Protein AF-A0AAN8E538-F1 (afdb_monomer)

Radius of gyration: 28.07 Å; Cα contacts (8 Å, |Δi|>4): 106; chains: 1; bounding box: 72×33×62 Å

Solvent-accessible surface area (backbone atoms only — not comparable to full-atom values): 6887 Å² total; per-residue (Å²): 135,87,81,75,90,78,76,68,77,80,71,52,73,66,58,48,53,54,52,52,52,51,55,54,48,55,64,70,64,48,90,74,90,58,81,78,79,77,79,79,78,78,78,83,74,55,87,41,86,41,60,78,51,98,48,80,76,82,45,64,44,60,13,49,67,39,42,77,72,68,43,75,81,48,65,19,30,29,25,27,68,51,78,71,46,33,26,33,78,49,99,92,45,52,44,48,57,56,57,47,66,78,43,74,85,62,94,126

Foldseek 3Di:
DDDDPPPDPPDDPVRVVVVVVVVVVVVVVPDCPDDDDPDDDDPDADFDKDFPDPDFPPDWDAAPVCVVVVNRPHIGRIDTPNVRGGHDDDPVDGRSVVVCVVVVDDDD

Structure (mmCIF, N/CA/C/O backbone):
data_AF-A0AAN8E538-F1
#
_entry.id   AF-A0AAN8E538-F1
#
loop_
_atom_site.group_PDB
_atom_site.id
_atom_site.type_symbol
_atom_site.label_atom_id
_atom_site.label_alt_id
_atom_site.label_comp_id
_atom_site.label_asym_id
_atom_site.label_entity_id
_atom_site.label_seq_id
_atom_site.pdbx_PDB_ins_code
_atom_site.Cartn_x
_atom_site.Cartn_y
_atom_site.Cartn_z
_atom_site.occupancy
_atom_site.B_iso_or_equiv
_atom_site.auth_seq_id
_atom_site.auth_comp_id
_atom_site.auth_asym_id
_atom_site.auth_atom_id
_atom_site.pdbx_PDB_model_num
ATOM 1 N N . MET A 1 1 ? 58.652 -16.401 -42.388 1.00 43.44 1 MET A N 1
ATOM 2 C CA . MET A 1 1 ? 57.469 -15.926 -41.639 1.00 43.44 1 MET A CA 1
ATOM 3 C C . MET A 1 1 ? 56.459 -15.423 -42.657 1.00 43.44 1 MET A C 1
ATOM 5 O O . MET A 1 1 ? 56.829 -14.581 -43.463 1.00 43.44 1 MET A O 1
ATOM 9 N N . ARG A 1 2 ? 55.262 -16.015 -42.725 1.00 52.22 2 ARG A N 1
ATOM 10 C CA . ARG A 1 2 ? 54.208 -15.592 -43.662 1.00 52.22 2 ARG A CA 1
ATOM 11 C C . ARG A 1 2 ? 53.379 -14.500 -42.980 1.00 52.22 2 ARG A C 1
ATOM 13 O O . ARG A 1 2 ? 52.915 -14.722 -41.869 1.00 52.22 2 ARG A O 1
ATOM 20 N N . CYS A 1 3 ? 53.243 -13.337 -43.613 1.00 56.84 3 CYS A N 1
ATOM 21 C CA . CYS A 1 3 ? 52.258 -12.331 -43.221 1.00 56.84 3 CYS A CA 1
ATOM 22 C C . CYS A 1 3 ? 50.947 -12.662 -43.937 1.00 56.84 3 CYS A C 1
ATOM 24 O O . CYS A 1 3 ? 50.886 -12.569 -45.162 1.00 56.84 3 CYS A O 1
ATOM 26 N N . ASP A 1 4 ? 49.928 -13.067 -43.182 1.00 54.06 4 ASP A N 1
ATOM 27 C CA . ASP A 1 4 ? 48.564 -13.225 -43.686 1.00 54.06 4 ASP A CA 1
ATOM 28 C C . ASP A 1 4 ? 47.983 -11.852 -44.086 1.00 54.06 4 ASP A C 1
ATOM 30 O O . ASP A 1 4 ? 48.029 -10.913 -43.283 1.00 54.06 4 ASP A O 1
ATOM 34 N N . PRO A 1 5 ? 47.432 -11.690 -45.304 1.00 60.25 5 PRO A N 1
ATOM 35 C CA . PRO A 1 5 ? 46.936 -10.403 -45.792 1.00 60.25 5 PRO A CA 1
ATOM 36 C C . PRO A 1 5 ? 45.547 -10.018 -45.251 1.00 60.25 5 PRO A C 1
ATOM 38 O O . PRO A 1 5 ? 45.004 -8.991 -45.648 1.00 60.25 5 PRO A O 1
ATOM 41 N N . SER A 1 6 ? 44.958 -10.779 -44.326 1.00 60.88 6 SER A N 1
ATOM 42 C CA . SER A 1 6 ? 43.605 -10.533 -43.805 1.00 60.88 6 SER A CA 1
ATOM 43 C C . SER A 1 6 ? 43.577 -9.766 -42.479 1.00 60.88 6 SER A C 1
ATOM 45 O O . SER A 1 6 ? 42.709 -9.991 -41.638 1.00 60.88 6 SER A O 1
ATOM 47 N N . ARG A 1 7 ? 44.498 -8.815 -42.266 1.00 56.00 7 ARG A N 1
ATOM 48 C CA . ARG A 1 7 ? 44.385 -7.882 -41.133 1.00 56.00 7 ARG A CA 1
ATOM 49 C C . ARG A 1 7 ? 43.275 -6.865 -41.419 1.00 56.00 7 ARG A C 1
ATOM 51 O O . ARG A 1 7 ? 43.541 -5.710 -41.748 1.00 56.00 7 ARG A O 1
ATOM 58 N N . THR A 1 8 ? 42.022 -7.296 -41.296 1.00 68.19 8 THR A N 1
ATOM 59 C CA . THR A 1 8 ? 40.865 -6.404 -41.218 1.00 68.19 8 THR A CA 1
ATOM 60 C C . THR A 1 8 ? 41.100 -5.472 -40.037 1.00 68.19 8 THR A C 1
ATOM 62 O O . THR A 1 8 ? 41.487 -5.910 -38.950 1.00 68.19 8 THR A O 1
ATOM 65 N N . LYS A 1 9 ? 40.959 -4.161 -40.256 1.00 71.38 9 LYS A N 1
ATOM 66 C CA . LYS A 1 9 ? 41.127 -3.180 -39.179 1.00 71.38 9 LYS A CA 1
ATOM 67 C C . LYS A 1 9 ? 40.171 -3.574 -38.045 1.00 71.38 9 LYS A C 1
ATOM 69 O O . LYS A 1 9 ? 38.987 -3.746 -38.330 1.00 71.38 9 LYS A O 1
ATOM 74 N N . PRO A 1 10 ? 40.646 -3.747 -36.799 1.00 76.38 10 PRO A N 1
ATOM 75 C CA . PRO A 1 10 ? 39.754 -4.070 -35.698 1.00 76.38 10 PRO A CA 1
ATOM 76 C C . PRO A 1 10 ? 38.712 -2.957 -35.582 1.00 76.38 10 PRO A C 1
ATOM 78 O O . PRO A 1 10 ? 39.063 -1.775 -35.513 1.00 76.38 10 PRO A O 1
ATOM 81 N N . HIS A 1 11 ? 37.434 -3.334 -35.624 1.00 78.38 11 HIS A N 1
ATOM 82 C CA . HIS A 1 11 ? 36.340 -2.394 -35.431 1.00 78.38 11 HIS A CA 1
ATOM 83 C C . HIS A 1 11 ? 36.481 -1.749 -34.053 1.00 78.38 11 HIS A C 1
ATOM 85 O O . HIS A 1 11 ? 36.829 -2.408 -33.070 1.00 78.38 11 HIS A O 1
ATOM 91 N N . THR A 1 12 ? 36.215 -0.448 -33.967 1.00 90.31 12 THR A N 1
ATOM 92 C CA . THR A 1 12 ? 36.043 0.168 -32.655 1.00 90.31 12 THR A CA 1
ATOM 93 C C . THR A 1 12 ? 34.740 -0.357 -32.060 1.00 90.31 12 THR A C 1
ATOM 95 O O . THR A 1 12 ? 33.820 -0.747 -32.780 1.00 90.31 12 THR A O 1
ATOM 98 N N . GLN A 1 13 ? 34.627 -0.355 -30.733 1.00 90.88 13 GLN A N 1
ATOM 99 C CA . GLN A 1 13 ? 33.40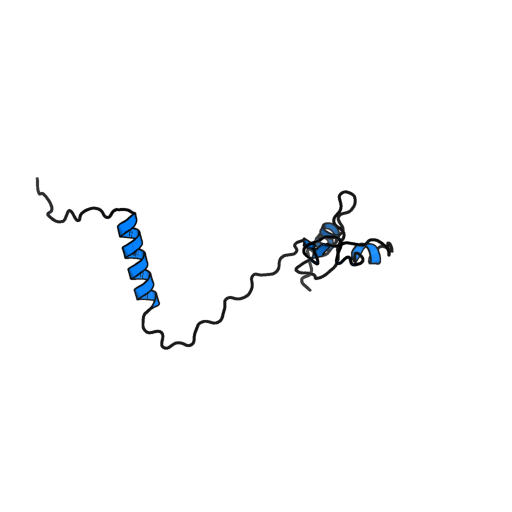4 -0.812 -30.067 1.00 90.88 13 GLN A CA 1
ATOM 100 C C . GLN A 1 13 ? 32.153 -0.083 -30.592 1.00 90.88 13 GLN A C 1
ATOM 102 O O . GLN A 1 13 ? 31.092 -0.689 -30.706 1.00 90.88 13 GLN A O 1
ATOM 107 N N . LYS A 1 14 ? 32.282 1.204 -30.945 1.00 92.50 14 LYS A N 1
ATOM 108 C CA . LYS A 1 14 ? 31.197 1.998 -31.528 1.00 92.50 14 LYS A CA 1
ATOM 109 C C . LYS A 1 14 ? 30.745 1.432 -32.876 1.00 92.50 14 LYS A C 1
ATOM 111 O O . LYS A 1 14 ? 29.569 1.121 -33.020 1.00 92.50 14 LYS A O 1
ATOM 116 N N . THR A 1 15 ? 31.668 1.254 -33.821 1.00 88.56 15 THR A N 1
ATOM 117 C CA . THR A 1 15 ? 31.309 0.804 -35.174 1.00 88.56 15 THR A CA 1
ATOM 118 C C . THR A 1 15 ? 30.780 -0.622 -35.176 1.00 88.56 15 THR A C 1
ATOM 120 O O . THR A 1 15 ? 29.839 -0.919 -35.902 1.00 88.56 15 THR A O 1
ATOM 123 N N . PHE A 1 16 ? 31.311 -1.482 -34.305 1.00 92.62 16 PHE A N 1
ATOM 124 C CA . PHE A 1 16 ? 30.786 -2.832 -34.120 1.00 92.62 16 PHE A CA 1
ATOM 125 C C . PHE A 1 16 ? 29.330 -2.828 -33.632 1.00 92.62 16 PHE A C 1
ATOM 127 O O . PHE A 1 16 ? 28.496 -3.556 -34.159 1.00 92.62 16 PHE A O 1
ATOM 134 N N . ARG A 1 17 ? 28.999 -1.991 -32.638 1.00 94.38 17 ARG A N 1
ATOM 135 C CA . ARG A 1 17 ? 27.627 -1.903 -32.111 1.00 94.38 17 ARG A CA 1
ATOM 136 C C . ARG A 1 17 ? 26.653 -1.310 -33.123 1.00 94.38 17 ARG A C 1
ATOM 138 O O . ARG A 1 17 ? 25.515 -1.756 -33.172 1.00 94.38 17 ARG A O 1
ATOM 145 N N . GLU A 1 18 ? 27.093 -0.333 -33.911 1.00 94.75 18 GLU A N 1
ATOM 146 C CA . GLU A 1 18 ? 26.285 0.253 -34.987 1.00 94.75 18 GLU A CA 1
ATOM 147 C C . GLU A 1 18 ? 25.973 -0.781 -36.078 1.00 94.75 18 GLU A C 1
ATOM 149 O O . GLU A 1 18 ? 24.819 -0.909 -36.475 1.00 94.75 18 GLU A O 1
ATOM 154 N N . GLN A 1 19 ? 26.966 -1.572 -36.502 1.00 92.75 19 GLN A N 1
ATOM 155 C CA . GLN A 1 19 ? 26.771 -2.644 -37.486 1.00 92.75 19 GLN A CA 1
ATOM 156 C C . GLN A 1 19 ? 25.857 -3.755 -36.959 1.00 92.75 19 GLN A C 1
ATOM 158 O O . GLN A 1 19 ? 24.900 -4.124 -37.629 1.00 92.75 19 GLN A O 1
ATOM 163 N N . LEU A 1 20 ? 26.087 -4.216 -35.726 1.00 93.06 20 LEU A N 1
ATOM 164 C CA . LEU A 1 20 ? 25.245 -5.230 -35.090 1.00 93.06 20 LEU A CA 1
ATOM 165 C C . LEU A 1 20 ? 23.782 -4.773 -34.976 1.00 93.06 20 LEU A C 1
ATOM 167 O O . LEU A 1 20 ? 22.869 -5.560 -35.200 1.00 93.06 20 LEU A O 1
ATOM 171 N N . ALA A 1 21 ? 23.548 -3.507 -34.618 1.00 92.81 21 ALA A N 1
ATOM 172 C CA . ALA A 1 21 ? 22.198 -2.963 -34.523 1.00 92.81 21 ALA A CA 1
ATOM 173 C C . ALA A 1 21 ? 21.499 -2.917 -35.890 1.00 92.81 21 ALA A C 1
ATOM 175 O O . ALA A 1 21 ? 20.317 -3.239 -35.962 1.00 92.81 21 ALA A O 1
ATOM 176 N N . ALA A 1 22 ? 22.223 -2.554 -36.955 1.00 89.19 22 ALA A N 1
ATOM 177 C CA . ALA A 1 22 ? 21.688 -2.537 -38.314 1.00 89.19 22 ALA A CA 1
ATOM 178 C C . ALA A 1 22 ? 21.308 -3.947 -38.799 1.00 89.19 22 ALA A C 1
ATOM 180 O O . ALA A 1 22 ? 20.192 -4.138 -39.271 1.00 89.19 22 ALA A O 1
ATOM 181 N N . GLU A 1 23 ? 22.184 -4.939 -38.600 1.00 90.00 23 GLU A N 1
ATOM 182 C CA . GLU A 1 23 ? 21.919 -6.338 -38.976 1.00 90.00 23 GLU A CA 1
ATOM 183 C C . GLU A 1 23 ? 20.715 -6.929 -38.217 1.00 90.00 23 GLU A C 1
ATOM 185 O O . GLU A 1 23 ? 19.889 -7.634 -38.794 1.00 90.00 23 GLU A O 1
ATOM 190 N N . LEU A 1 24 ? 20.575 -6.621 -36.920 1.00 90.00 24 LEU A N 1
ATOM 191 C CA . LEU A 1 24 ? 19.428 -7.067 -36.119 1.00 90.00 24 LEU A CA 1
ATOM 192 C C . LEU A 1 24 ? 18.111 -6.414 -36.556 1.00 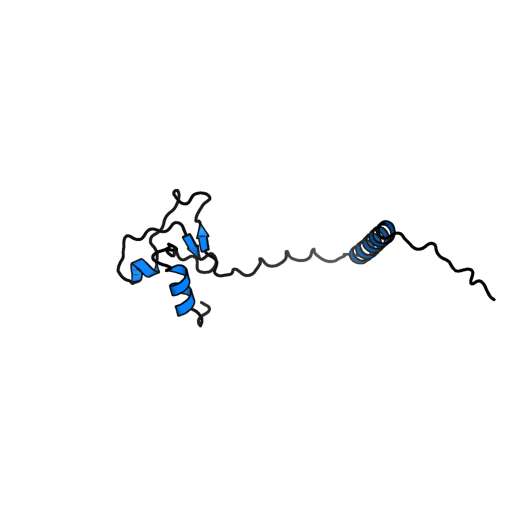90.00 24 LEU A C 1
ATOM 194 O O . LEU A 1 24 ? 17.063 -7.057 -36.474 1.00 90.00 24 LEU A O 1
ATOM 198 N N . LEU A 1 25 ? 18.155 -5.152 -36.991 1.00 87.06 25 LEU A N 1
ATOM 199 C CA . LEU A 1 25 ? 16.978 -4.436 -37.474 1.00 87.06 25 LEU A CA 1
ATOM 200 C C . LEU A 1 25 ? 16.530 -4.985 -38.833 1.00 87.06 25 LEU A C 1
ATOM 202 O O . LEU A 1 25 ? 15.358 -5.299 -38.995 1.00 87.06 25 LEU A O 1
ATOM 206 N N . GLU A 1 26 ? 17.467 -5.210 -39.755 1.00 83.00 26 GLU A N 1
ATOM 207 C CA . GLU A 1 26 ? 17.198 -5.832 -41.057 1.00 83.00 26 GLU A CA 1
ATOM 208 C C . GLU A 1 26 ? 16.595 -7.238 -40.902 1.00 83.00 26 GLU A C 1
ATOM 210 O O . GLU A 1 26 ? 15.635 -7.591 -41.586 1.00 83.00 26 GLU A O 1
ATOM 215 N N . PHE A 1 27 ? 17.090 -8.028 -39.943 1.00 78.31 27 PHE A N 1
ATOM 216 C CA . PHE A 1 27 ? 16.514 -9.336 -39.624 1.00 78.31 27 PHE A CA 1
ATOM 217 C C . PHE A 1 27 ? 15.079 -9.238 -39.079 1.00 78.31 27 PHE A C 1
ATOM 219 O O . PHE A 1 27 ? 14.241 -10.089 -39.382 1.00 78.31 27 PHE A O 1
ATOM 226 N N . ALA A 1 28 ? 14.783 -8.209 -38.281 1.00 75.06 28 ALA A N 1
ATOM 227 C CA . ALA A 1 28 ? 13.440 -7.958 -37.760 1.00 75.06 28 ALA A CA 1
ATOM 228 C C . ALA A 1 28 ? 12.474 -7.406 -38.828 1.00 75.06 28 ALA A C 1
ATOM 230 O O . ALA A 1 28 ? 11.268 -7.617 -38.717 1.00 75.06 28 ALA A O 1
ATOM 231 N N . GLU A 1 29 ? 12.998 -6.724 -39.850 1.00 68.56 29 GLU A N 1
ATOM 232 C CA . GLU A 1 29 ? 12.252 -6.117 -40.962 1.00 68.56 29 GLU A CA 1
ATOM 233 C C . GLU A 1 29 ? 12.029 -7.065 -42.159 1.00 68.56 29 GLU A C 1
ATOM 235 O O . GLU A 1 29 ? 11.402 -6.670 -43.145 1.00 68.56 29 GLU A O 1
ATOM 240 N N . GLY A 1 30 ? 12.478 -8.327 -42.080 1.00 63.19 30 GLY A N 1
ATOM 241 C CA . GLY A 1 30 ? 12.092 -9.379 -43.033 1.00 63.19 30 GLY A CA 1
ATOM 242 C C . GLY A 1 30 ? 10.564 -9.435 -43.221 1.00 63.19 30 GLY A C 1
ATOM 243 O O . GLY A 1 30 ? 9.840 -9.076 -42.293 1.00 63.19 30 GLY A O 1
ATOM 244 N N . PRO A 1 31 ? 10.049 -9.846 -44.402 1.00 54.34 31 PRO A N 1
ATOM 245 C CA . PRO A 1 31 ? 8.705 -9.509 -44.880 1.00 54.34 31 PRO A CA 1
ATOM 246 C C . PRO A 1 31 ? 7.622 -9.818 -43.843 1.00 54.34 31 PRO A C 1
ATOM 248 O O . PRO A 1 31 ? 7.151 -10.946 -43.697 1.00 54.34 31 PRO A O 1
ATOM 251 N N . ALA A 1 32 ? 7.232 -8.774 -43.115 1.00 58.88 32 ALA A N 1
ATOM 252 C CA . ALA A 1 32 ? 6.190 -8.809 -42.114 1.00 58.88 32 ALA A CA 1
ATOM 253 C C . ALA A 1 32 ? 4.829 -8.693 -42.813 1.00 58.88 32 ALA A C 1
ATOM 255 O O . ALA A 1 32 ? 4.138 -7.686 -42.705 1.00 58.88 32 ALA A O 1
ATOM 256 N N . GLU A 1 33 ? 4.419 -9.746 -43.523 1.00 57.12 33 GLU A N 1
ATOM 257 C CA . GLU A 1 33 ? 3.025 -9.938 -43.960 1.00 57.12 33 GLU A CA 1
ATOM 258 C C . GLU A 1 33 ? 2.165 -10.565 -42.841 1.00 57.12 33 GLU A C 1
ATOM 260 O O . GLU A 1 33 ? 1.247 -11.347 -43.082 1.00 57.12 33 GLU A O 1
ATOM 265 N N . GLY A 1 34 ? 2.478 -10.248 -41.582 1.00 64.19 34 GLY A N 1
ATOM 266 C CA . GLY A 1 34 ? 1.770 -10.747 -40.409 1.00 64.19 34 GLY A CA 1
ATOM 267 C C . GLY A 1 34 ? 1.019 -9.629 -39.684 1.00 64.19 34 GLY A C 1
ATOM 268 O O . GLY A 1 34 ? 1.539 -8.515 -39.590 1.00 64.19 34 GLY A O 1
ATOM 269 N N . PRO A 1 35 ? -0.184 -9.891 -39.138 1.00 68.75 35 PRO A N 1
ATOM 270 C CA . PRO A 1 35 ? -0.859 -8.934 -38.271 1.00 68.75 35 PRO A CA 1
ATOM 271 C C . PRO A 1 35 ? 0.055 -8.555 -37.099 1.00 68.75 35 PRO A C 1
ATOM 273 O O . PRO A 1 35 ? 0.752 -9.409 -36.548 1.00 68.75 35 PRO A O 1
ATOM 276 N N . ALA A 1 36 ? 0.049 -7.267 -36.737 1.00 72.88 36 ALA A N 1
ATOM 277 C CA . ALA A 1 36 ? 0.876 -6.725 -35.664 1.00 72.88 36 ALA A CA 1
ATOM 278 C C . ALA A 1 36 ? 0.783 -7.600 -34.396 1.00 72.88 36 ALA A C 1
ATOM 280 O O . ALA A 1 36 ? -0.325 -8.007 -34.023 1.00 72.88 36 ALA A O 1
ATOM 281 N N . PRO A 1 37 ? 1.915 -7.897 -33.727 1.00 75.31 37 PRO A N 1
ATOM 282 C CA . PRO A 1 37 ? 1.896 -8.711 -32.524 1.00 75.31 37 PRO A CA 1
ATOM 283 C C . PRO A 1 37 ? 1.003 -8.051 -31.462 1.00 75.31 37 PRO A C 1
ATOM 285 O O . PRO A 1 37 ? 1.014 -6.821 -31.329 1.00 75.31 37 PRO A O 1
ATOM 288 N N . PRO A 1 38 ? 0.214 -8.838 -30.707 1.00 79.44 38 PRO A N 1
ATOM 289 C CA . PRO A 1 38 ? -0.614 -8.291 -29.644 1.00 79.44 38 PRO A CA 1
ATOM 290 C C . PRO A 1 38 ? 0.266 -7.560 -28.620 1.00 79.44 38 PRO A C 1
ATOM 292 O O . PRO A 1 38 ? 1.415 -7.962 -28.398 1.00 79.44 38 PRO A O 1
ATOM 295 N N . PRO A 1 39 ? -0.252 -6.496 -27.977 1.00 81.12 39 PRO A N 1
ATOM 296 C CA . PRO A 1 39 ? 0.491 -5.802 -26.937 1.00 81.12 39 PRO A CA 1
ATOM 297 C C . PRO A 1 39 ? 0.911 -6.795 -25.843 1.00 81.12 39 PRO A C 1
ATOM 299 O O . PRO A 1 39 ? 0.148 -7.716 -25.525 1.00 81.12 39 PRO A O 1
ATOM 302 N N . PRO A 1 40 ? 2.111 -6.629 -25.258 1.00 80.31 40 PRO A N 1
ATOM 303 C CA . PRO A 1 40 ? 2.569 -7.511 -24.197 1.00 80.31 40 PRO A CA 1
ATOM 304 C C . PRO A 1 40 ? 1.574 -7.484 -23.027 1.00 80.31 40 PRO A C 1
ATOM 306 O O . PRO A 1 40 ? 1.011 -6.424 -22.723 1.00 80.31 40 PRO A O 1
ATOM 309 N N . PRO A 1 41 ? 1.338 -8.628 -22.359 1.00 78.75 41 PRO A N 1
ATOM 310 C CA . PRO A 1 41 ? 0.435 -8.673 -21.221 1.00 78.75 41 PRO A CA 1
ATOM 311 C C . PRO A 1 41 ? 0.925 -7.721 -20.121 1.00 78.75 41 PRO A C 1
ATOM 313 O O . PRO A 1 41 ? 2.138 -7.571 -19.928 1.00 78.75 41 PRO A O 1
ATOM 316 N N . PRO A 1 42 ? 0.008 -7.077 -19.376 1.00 77.69 42 PRO A N 1
ATOM 317 C CA . PRO A 1 42 ? 0.398 -6.238 -18.255 1.00 77.69 42 PRO A CA 1
ATOM 318 C C . PRO A 1 42 ? 1.193 -7.066 -17.234 1.00 77.69 42 PRO A C 1
ATOM 320 O O . PRO A 1 42 ? 0.906 -8.254 -17.042 1.00 77.69 42 PRO A O 1
ATOM 323 N N . PRO A 1 43 ? 2.184 -6.461 -16.558 1.00 77.31 43 PRO A N 1
ATOM 324 C CA . PRO A 1 43 ? 2.986 -7.173 -15.578 1.00 77.31 43 PRO A CA 1
ATOM 325 C C . PRO A 1 43 ? 2.094 -7.722 -14.454 1.00 77.31 43 PRO A C 1
ATOM 327 O O . PRO A 1 43 ? 1.128 -7.059 -14.053 1.00 77.31 43 PRO A O 1
ATOM 330 N N . PRO A 1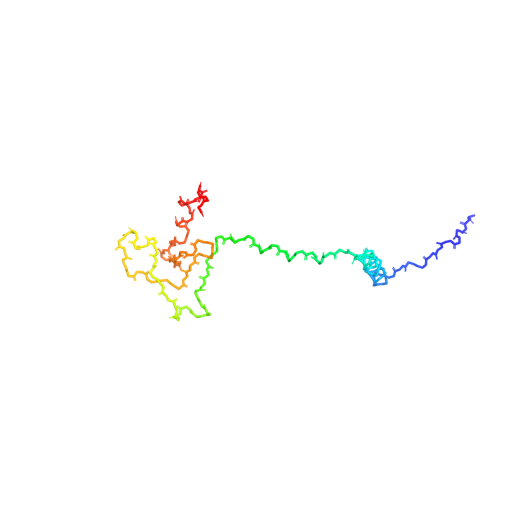 44 ? 2.410 -8.913 -13.914 1.00 80.44 44 PRO A N 1
ATOM 331 C CA . PRO A 1 44 ? 1.623 -9.513 -12.849 1.00 80.44 44 PRO A CA 1
ATOM 332 C C . PRO A 1 44 ? 1.570 -8.578 -11.636 1.00 80.44 44 PRO A C 1
ATOM 334 O O . PRO A 1 44 ? 2.594 -8.098 -11.146 1.00 80.44 44 PRO A O 1
ATOM 337 N N . LEU A 1 45 ? 0.357 -8.322 -11.141 1.00 84.75 45 LEU A N 1
ATOM 338 C CA . LEU A 1 45 ? 0.153 -7.481 -9.967 1.00 84.75 45 LEU A CA 1
ATOM 339 C C . LEU A 1 45 ? 0.668 -8.204 -8.717 1.00 84.75 45 LEU A C 1
ATOM 341 O O . LEU A 1 45 ? 0.183 -9.279 -8.353 1.00 84.75 45 LEU A O 1
ATOM 345 N N . THR A 1 46 ? 1.641 -7.598 -8.041 1.00 90.38 46 THR A N 1
ATOM 346 C CA . THR A 1 46 ? 2.162 -8.068 -6.755 1.00 90.38 46 THR A CA 1
ATOM 347 C C . THR A 1 46 ? 1.440 -7.387 -5.594 1.00 90.38 46 THR A C 1
ATOM 349 O O . THR A 1 46 ? 0.891 -6.288 -5.722 1.00 90.38 46 THR A O 1
ATOM 352 N N . CYS A 1 47 ? 1.412 -8.053 -4.438 1.00 92.50 47 CYS A N 1
ATOM 353 C CA . CYS A 1 47 ? 0.885 -7.457 -3.216 1.00 92.50 47 CYS A CA 1
ATOM 354 C C . CYS A 1 47 ? 1.864 -6.396 -2.702 1.00 92.50 47 CYS A C 1
ATOM 356 O O . CYS A 1 47 ? 2.781 -6.706 -1.947 1.00 92.50 47 CYS A O 1
ATOM 358 N N . MET A 1 48 ? 1.656 -5.148 -3.114 1.00 92.62 48 MET A N 1
ATOM 359 C CA . MET A 1 48 ? 2.425 -3.983 -2.679 1.00 92.62 48 MET A CA 1
ATOM 360 C C . MET A 1 48 ? 1.469 -2.923 -2.106 1.00 92.62 48 MET A C 1
ATOM 362 O O . MET A 1 48 ? 0.367 -2.757 -2.647 1.00 92.62 48 MET A O 1
ATOM 366 N N . PRO A 1 49 ? 1.838 -2.226 -1.014 1.00 93.69 49 PRO A N 1
ATOM 367 C CA . PRO A 1 49 ? 1.085 -1.076 -0.538 1.00 93.69 49 PRO A CA 1
ATOM 368 C C . PRO A 1 49 ? 1.181 0.091 -1.528 1.00 93.69 49 PRO A C 1
ATOM 370 O O . PRO A 1 49 ? 2.273 0.494 -1.918 1.00 93.69 49 PRO A O 1
ATOM 373 N N . GLU A 1 50 ? 0.038 0.670 -1.874 1.00 92.62 50 GLU A N 1
ATOM 374 C CA . GLU A 1 50 ? -0.075 1.893 -2.672 1.00 92.62 50 GLU A CA 1
ATOM 375 C C . GLU A 1 50 ? -1.003 2.900 -1.993 1.00 92.62 50 GLU A C 1
ATOM 377 O O . GLU A 1 50 ? -1.871 2.529 -1.201 1.00 92.62 50 GLU A O 1
ATOM 382 N N . TYR A 1 51 ? -0.827 4.181 -2.311 1.00 92.56 51 TYR A N 1
ATOM 383 C CA . TYR A 1 51 ? -1.721 5.247 -1.869 1.00 92.56 51 TYR A CA 1
ATOM 384 C C . TYR A 1 51 ? -2.869 5.431 -2.866 1.00 92.56 51 TYR A C 1
ATOM 386 O O . TYR A 1 51 ? -2.672 5.316 -4.071 1.00 92.56 51 TYR A O 1
ATOM 394 N N . TYR A 1 52 ? -4.069 5.758 -2.378 1.00 86.81 52 TYR A N 1
ATOM 395 C CA . TYR A 1 52 ? -5.226 6.046 -3.246 1.00 86.81 52 TYR A CA 1
ATOM 396 C C . TYR A 1 52 ? -5.065 7.295 -4.131 1.00 86.81 52 TYR A C 1
ATOM 398 O O . TYR A 1 52 ? -5.863 7.505 -5.039 1.00 86.81 52 TYR A O 1
ATOM 406 N N . GLY A 1 53 ? -4.084 8.147 -3.847 1.00 81.25 53 GLY A N 1
ATOM 407 C CA . GLY A 1 53 ? -3.778 9.340 -4.624 1.00 81.25 53 GLY A CA 1
ATOM 408 C C . GLY A 1 53 ? -2.382 9.853 -4.291 1.00 81.25 53 GLY A C 1
ATOM 409 O O . GLY A 1 53 ? -1.681 9.259 -3.474 1.00 81.25 53 GLY A O 1
ATOM 410 N N . GLU A 1 54 ? -2.007 10.971 -4.904 1.00 76.56 54 GLU A N 1
ATOM 411 C CA . GLU A 1 54 ? -0.689 11.604 -4.729 1.00 76.56 54 GLU A CA 1
ATOM 412 C C . GLU A 1 54 ? -0.433 12.035 -3.278 1.00 76.56 54 GLU A C 1
ATOM 414 O O . GLU A 1 54 ? 0.691 11.946 -2.791 1.00 76.56 54 GLU A O 1
ATOM 419 N N . ASP A 1 55 ? -1.498 12.417 -2.561 1.00 69.00 55 ASP A N 1
ATOM 420 C CA . ASP A 1 55 ? -1.424 12.881 -1.178 1.00 69.00 55 ASP A CA 1
ATOM 421 C C . ASP A 1 55 ? -2.196 11.966 -0.222 1.00 69.00 55 ASP A C 1
ATOM 423 O O . ASP A 1 55 ? -3.382 11.669 -0.409 1.00 69.00 55 ASP A O 1
ATOM 427 N N . ALA A 1 56 ? -1.564 11.623 0.902 1.00 68.25 56 ALA A N 1
ATOM 428 C CA . ALA A 1 56 ? -2.121 10.774 1.960 1.00 68.25 56 ALA A CA 1
ATOM 429 C C . ALA A 1 56 ? -3.342 11.370 2.703 1.00 68.25 56 ALA A C 1
ATOM 431 O O . ALA A 1 56 ? -3.814 10.796 3.690 1.00 68.25 56 ALA A O 1
ATOM 432 N N . THR A 1 57 ? -3.841 12.541 2.305 1.00 66.81 57 THR A N 1
ATOM 433 C CA . THR A 1 57 ? -4.963 13.262 2.933 1.00 66.81 57 THR A CA 1
ATOM 434 C C . THR A 1 57 ? -6.244 13.221 2.105 1.00 66.81 57 THR A C 1
ATOM 436 O O . THR A 1 57 ? -7.322 13.260 2.695 1.00 66.81 57 THR A O 1
ATOM 439 N N . LYS A 1 58 ? -6.144 13.095 0.775 1.00 66.19 58 LYS A N 1
ATOM 440 C CA . LYS A 1 58 ? -7.280 13.265 -0.146 1.00 66.19 58 LYS A CA 1
ATOM 441 C C . LYS A 1 58 ? -8.272 12.103 -0.090 1.00 66.19 58 LYS A C 1
ATOM 443 O O . LYS A 1 58 ? -9.478 12.327 -0.104 1.00 66.19 58 LYS A O 1
ATOM 448 N N . VAL A 1 59 ? -7.785 10.866 0.027 1.00 79.94 59 VAL A N 1
ATOM 449 C CA . VAL A 1 59 ? -8.641 9.670 0.055 1.00 79.94 59 VAL A CA 1
ATOM 450 C C . VAL A 1 59 ? -8.164 8.707 1.139 1.00 79.94 59 VAL A C 1
ATOM 452 O O . VAL A 1 59 ? -7.058 8.174 1.085 1.00 79.94 59 VAL A O 1
ATOM 455 N N . ARG A 1 60 ? -9.011 8.477 2.149 1.00 86.06 60 ARG A N 1
ATOM 456 C CA . ARG A 1 60 ? -8.767 7.508 3.228 1.00 86.06 60 ARG A CA 1
ATOM 457 C C . ARG A 1 60 ? -9.984 6.616 3.412 1.00 86.06 60 ARG A C 1
ATOM 459 O O . ARG A 1 60 ? -11.085 7.120 3.629 1.00 86.06 60 ARG A O 1
ATOM 466 N N . LYS A 1 61 ? -9.777 5.302 3.394 1.00 92.06 61 LYS A N 1
ATOM 467 C CA . LYS A 1 61 ? -10.823 4.301 3.650 1.00 92.06 61 LYS A CA 1
ATOM 468 C C . LYS A 1 61 ? -10.601 3.633 5.002 1.00 92.06 61 LYS A C 1
ATOM 470 O O . LYS A 1 61 ? -9.519 3.732 5.579 1.00 92.06 61 LYS A O 1
ATOM 475 N N . ASN A 1 62 ? -11.624 2.967 5.526 1.00 94.12 62 ASN A N 1
ATOM 476 C CA . ASN A 1 62 ? -11.473 2.174 6.744 1.00 94.12 62 ASN A CA 1
ATOM 477 C C . ASN A 1 62 ? -10.646 0.925 6.438 1.00 94.12 62 ASN A C 1
ATOM 479 O O . ASN A 1 62 ? -10.870 0.272 5.425 1.00 94.12 62 ASN A O 1
ATOM 483 N N . CYS A 1 63 ? -9.691 0.606 7.305 1.00 95.56 63 CYS A N 1
ATOM 484 C CA . CYS A 1 63 ? -8.879 -0.595 7.181 1.00 95.56 63 CYS A CA 1
ATOM 485 C C . CYS A 1 63 ? -9.754 -1.848 7.343 1.00 95.56 63 CYS A C 1
ATOM 487 O O . CYS A 1 63 ? -10.395 -1.996 8.385 1.00 95.56 63 CYS A O 1
ATOM 489 N N . GLY A 1 64 ? -9.730 -2.750 6.354 1.00 94.19 64 GLY A N 1
ATOM 490 C CA . GLY A 1 64 ? -10.536 -3.979 6.338 1.00 94.19 64 GLY A CA 1
ATOM 491 C C . GLY A 1 64 ? -10.266 -4.860 7.556 1.00 94.19 64 GLY A C 1
ATOM 492 O O . GLY A 1 64 ? -11.150 -5.067 8.376 1.00 94.19 64 GLY A O 1
ATOM 493 N N . ARG A 1 65 ? -8.999 -5.221 7.790 1.00 94.56 65 ARG A N 1
ATOM 494 C CA . ARG A 1 65 ? -8.615 -6.041 8.953 1.00 94.56 65 ARG A CA 1
ATOM 495 C C . ARG A 1 65 ? -9.003 -5.416 10.299 1.00 94.56 65 ARG A C 1
ATOM 497 O O . ARG A 1 65 ? -9.373 -6.113 11.236 1.00 94.56 65 ARG A O 1
ATOM 504 N N . CYS A 1 66 ? -8.883 -4.093 10.433 1.00 95.00 66 CYS A N 1
ATOM 505 C CA . CYS A 1 66 ? -9.300 -3.419 11.665 1.00 95.00 66 CYS A CA 1
ATOM 506 C C . CYS A 1 66 ? -10.816 -3.449 11.831 1.00 95.00 66 CYS A C 1
ATOM 508 O O . CYS A 1 66 ? -11.278 -3.623 12.952 1.00 95.00 66 CYS A O 1
ATOM 510 N N . LEU A 1 67 ? -11.569 -3.287 10.743 1.00 93.19 67 LEU A N 1
ATOM 511 C CA . LEU A 1 67 ? -13.019 -3.413 10.759 1.00 93.19 67 LEU A CA 1
ATOM 512 C C . LEU A 1 67 ? -13.438 -4.824 11.203 1.00 93.19 67 LEU A C 1
ATOM 514 O O . LEU A 1 67 ? -14.273 -4.926 12.100 1.00 93.19 67 LEU A O 1
ATOM 518 N N . ASP A 1 68 ? -12.788 -5.865 10.673 1.00 91.38 68 ASP A N 1
ATOM 519 C CA . ASP A 1 68 ? -13.021 -7.272 11.042 1.00 91.38 68 ASP A CA 1
ATOM 520 C C . ASP A 1 68 ? -12.692 -7.541 12.519 1.00 91.38 68 ASP A C 1
ATOM 522 O O . ASP A 1 68 ? -13.408 -8.257 13.212 1.00 91.38 68 ASP A O 1
ATOM 526 N N . ALA A 1 69 ? -11.649 -6.889 13.041 1.00 91.00 69 ALA A N 1
ATOM 527 C CA . ALA A 1 69 ? -11.277 -6.926 14.455 1.00 91.00 69 ALA A CA 1
ATOM 528 C C . ALA A 1 69 ? -12.129 -6.000 15.358 1.00 91.00 69 ALA A C 1
ATOM 530 O O . ALA A 1 69 ? -11.785 -5.787 16.520 1.00 91.00 69 ALA A O 1
ATOM 531 N N . GLY A 1 70 ? -13.201 -5.386 14.842 1.00 92.06 70 GLY A N 1
ATOM 532 C CA . GLY A 1 70 ? -14.110 -4.514 15.601 1.00 92.06 70 GLY A CA 1
ATOM 533 C C . GLY A 1 70 ? -13.651 -3.056 15.771 1.00 92.06 70 GLY A C 1
ATOM 534 O O . GLY A 1 70 ? -14.366 -2.233 16.347 1.00 92.06 70 GLY A O 1
ATOM 535 N N . LEU A 1 71 ? -12.495 -2.678 15.226 1.00 89.44 71 LEU A N 1
ATOM 536 C CA . LEU A 1 71 ? -11.933 -1.325 15.274 1.00 89.44 71 LEU A CA 1
ATOM 537 C C . LEU A 1 71 ? -12.429 -0.469 14.094 1.00 89.44 71 LEU A C 1
ATOM 539 O O . LEU A 1 71 ? -11.705 -0.189 13.136 1.00 89.44 71 LEU A O 1
ATOM 543 N N . LYS A 1 72 ? -13.675 0.009 14.189 1.00 80.56 72 LYS A N 1
ATOM 544 C CA . LYS A 1 72 ? -14.423 0.652 13.085 1.00 80.56 72 LYS A CA 1
ATOM 545 C C . LYS A 1 72 ? -13.882 2.000 12.574 1.00 80.56 72 LYS A C 1
ATOM 547 O O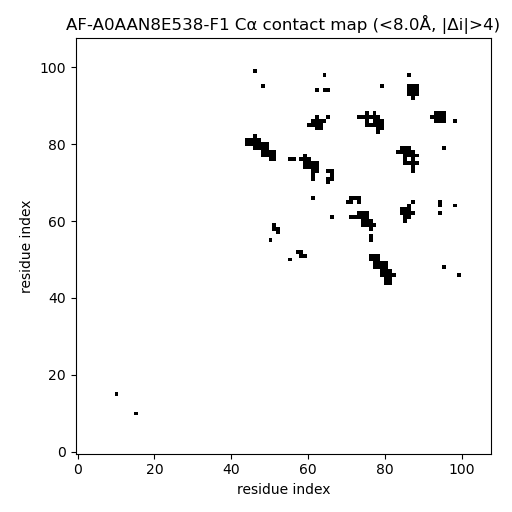 . LYS A 1 72 ? -14.338 2.477 11.539 1.00 80.56 72 LYS A O 1
ATOM 552 N N . ARG A 1 73 ? -12.951 2.655 13.281 1.00 87.75 73 ARG A N 1
ATOM 553 C CA . ARG A 1 73 ? -12.500 4.036 12.976 1.00 87.75 73 ARG A CA 1
ATOM 554 C C . ARG A 1 73 ? -11.055 4.150 12.484 1.00 87.75 73 ARG A C 1
ATOM 556 O O . ARG A 1 73 ? -10.533 5.258 12.375 1.00 87.75 73 ARG A O 1
ATOM 563 N N . VAL A 1 74 ? -10.393 3.033 12.178 1.00 93.00 74 VAL A N 1
ATOM 564 C CA . VAL A 1 74 ? -9.012 3.061 11.675 1.00 93.00 74 VAL A CA 1
ATOM 565 C C . VAL A 1 74 ? -9.018 3.389 10.185 1.00 93.00 74 VAL A C 1
ATOM 567 O O . VAL A 1 74 ? -9.214 2.509 9.349 1.00 93.00 74 VAL A O 1
ATOM 570 N N . LYS A 1 75 ? -8.801 4.665 9.856 1.00 92.56 75 LYS A N 1
ATOM 571 C CA . LYS A 1 75 ? -8.657 5.136 8.474 1.00 92.56 75 LYS A CA 1
ATOM 572 C C . LYS A 1 75 ? -7.227 4.943 7.973 1.00 92.56 75 LYS A C 1
ATOM 574 O O . LYS A 1 75 ? -6.273 5.189 8.704 1.00 92.56 75 LYS A O 1
ATOM 579 N N . THR A 1 76 ? -7.087 4.550 6.713 1.00 93.19 76 THR A N 1
ATOM 580 C CA . THR A 1 76 ? -5.805 4.367 6.030 1.00 93.19 76 THR A CA 1
ATOM 581 C C . THR A 1 76 ? -5.870 4.957 4.617 1.00 93.19 76 THR A C 1
ATOM 583 O O . THR A 1 76 ? -6.884 4.782 3.932 1.00 93.19 76 THR A O 1
ATOM 586 N N . PRO A 1 77 ? -4.830 5.684 4.174 1.00 93.62 77 PRO A N 1
ATOM 587 C CA . PRO A 1 77 ? -4.692 6.107 2.784 1.00 93.62 77 PRO A CA 1
ATOM 588 C C . PRO A 1 77 ? -4.065 5.017 1.900 1.00 93.62 77 PRO A C 1
ATOM 590 O O . PRO A 1 77 ? -3.974 5.203 0.691 1.00 93.62 77 PRO A O 1
ATOM 593 N N . VAL A 1 78 ? -3.630 3.904 2.504 1.00 93.94 78 VAL A N 1
ATOM 594 C CA . VAL A 1 78 ? -2.913 2.814 1.841 1.00 93.94 78 VAL A CA 1
ATOM 595 C C . VAL A 1 78 ? -3.845 1.634 1.575 1.00 93.94 78 VAL A C 1
ATOM 597 O O . VAL A 1 78 ? -4.692 1.284 2.405 1.00 93.94 78 VAL A O 1
ATOM 600 N N . TYR A 1 79 ? -3.662 0.993 0.428 1.00 94.94 79 TYR A N 1
ATOM 601 C CA . TYR A 1 79 ? -4.346 -0.231 0.033 1.00 94.94 79 TYR A CA 1
ATOM 602 C C . TYR A 1 79 ? -3.380 -1.210 -0.638 1.00 94.94 79 TYR A C 1
ATOM 604 O O . TYR A 1 79 ? -2.280 -0.836 -1.035 1.00 94.94 79 TYR A O 1
ATOM 612 N N . CYS A 1 80 ? -3.765 -2.482 -0.730 1.00 94.81 80 CYS A N 1
ATOM 613 C CA . CYS A 1 80 ? -3.008 -3.457 -1.510 1.00 94.81 80 CYS A CA 1
ATOM 614 C C . CYS A 1 80 ? -3.380 -3.355 -2.989 1.00 94.81 80 CYS A C 1
ATOM 616 O O . CYS A 1 80 ? -4.534 -3.594 -3.335 1.00 94.81 80 CYS A O 1
ATOM 618 N N . ARG A 1 81 ? -2.402 -3.084 -3.860 1.00 92.75 81 ARG A N 1
ATOM 619 C CA . ARG A 1 81 ? -2.605 -2.987 -5.315 1.00 92.75 81 ARG A CA 1
ATOM 620 C C . ARG A 1 81 ? -3.246 -4.245 -5.915 1.00 92.75 81 ARG A C 1
ATOM 622 O O . ARG A 1 81 ? -4.130 -4.150 -6.762 1.00 92.75 81 ARG A O 1
ATOM 629 N N . LYS A 1 82 ? -2.817 -5.431 -5.470 1.00 92.75 82 LYS A N 1
ATOM 630 C CA . LYS A 1 82 ? -3.342 -6.714 -5.963 1.00 92.75 82 LYS A CA 1
ATOM 631 C C . LYS A 1 82 ? -4.712 -7.047 -5.369 1.00 92.75 82 LYS A C 1
ATOM 633 O O . LYS A 1 82 ? -5.625 -7.383 -6.107 1.00 92.75 82 LYS A O 1
ATOM 638 N N . CYS A 1 83 ? -4.861 -6.956 -4.046 1.00 92.94 83 CYS A N 1
ATOM 639 C CA . CYS A 1 83 ? -6.089 -7.371 -3.356 1.00 92.94 83 CYS A CA 1
ATOM 640 C C . CYS A 1 83 ? -7.186 -6.297 -3.349 1.00 92.94 83 CYS A C 1
ATOM 642 O O . CYS A 1 83 ? -8.318 -6.597 -2.992 1.00 92.94 83 CYS A O 1
ATOM 644 N N . GLN A 1 84 ? -6.852 -5.045 -3.673 1.00 93.12 84 GLN A N 1
ATOM 645 C CA . GLN A 1 84 ? -7.758 -3.890 -3.646 1.00 93.12 84 GLN A CA 1
ATOM 646 C C . GLN A 1 84 ? -8.397 -3.620 -2.266 1.00 93.12 84 GLN A C 1
ATOM 648 O O . GLN A 1 84 ? -9.428 -2.957 -2.155 1.00 93.12 84 GLN A O 1
ATOM 653 N N . VAL A 1 85 ? -7.759 -4.089 -1.184 1.00 94.19 85 VAL A N 1
ATOM 654 C CA . VAL A 1 85 ? -8.232 -3.905 0.198 1.00 94.19 85 VAL A CA 1
ATOM 655 C C . VAL A 1 85 ? -7.458 -2.777 0.895 1.00 94.19 85 VAL A C 1
ATOM 657 O O . VAL A 1 85 ? -6.222 -2.794 0.884 1.00 94.19 85 VAL A O 1
ATOM 660 N N . PRO A 1 86 ? -8.139 -1.807 1.539 1.00 95.81 86 PRO A N 1
ATOM 661 C CA . PRO A 1 86 ? -7.502 -0.808 2.393 1.00 95.81 86 PRO A CA 1
ATOM 662 C C . PRO A 1 86 ? -6.918 -1.458 3.648 1.00 95.81 86 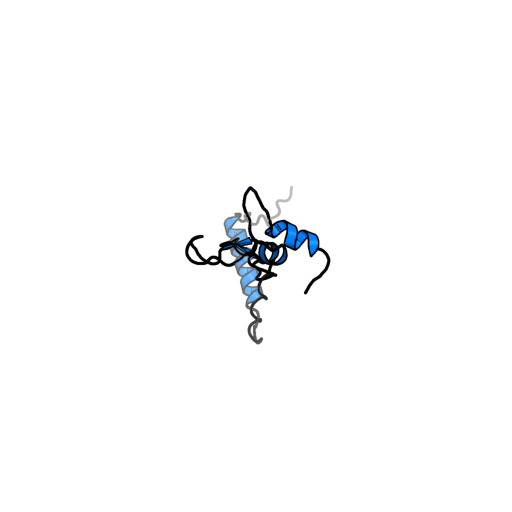PRO A C 1
ATOM 664 O O . PRO A 1 86 ? -7.642 -2.054 4.448 1.00 95.81 86 PRO A O 1
ATOM 667 N N . LEU A 1 87 ? -5.612 -1.302 3.854 1.00 96.50 87 LEU A N 1
ATOM 668 C CA . LEU A 1 87 ? -4.894 -1.900 4.977 1.00 96.50 87 LEU A CA 1
ATOM 669 C C . LEU A 1 87 ? -4.032 -0.845 5.664 1.00 96.50 87 LEU A C 1
ATOM 671 O O . LEU A 1 87 ? -3.356 -0.041 5.026 1.00 96.50 87 LEU A O 1
ATOM 675 N N . CYS A 1 88 ? -4.106 -0.807 6.992 1.00 95.00 88 CYS A N 1
ATOM 676 C CA . CYS A 1 88 ? -3.297 0.099 7.790 1.00 95.00 88 CYS A CA 1
ATOM 677 C C . CYS A 1 88 ? -1.813 -0.305 7.728 1.00 95.00 88 CYS A C 1
ATOM 679 O O . CYS A 1 88 ? -1.479 -1.480 7.900 1.00 95.00 88 CYS A O 1
ATOM 681 N N . PHE A 1 89 ? -0.927 0.668 7.526 1.00 92.31 89 PHE A N 1
ATOM 682 C CA . PHE A 1 89 ? 0.517 0.464 7.592 1.00 92.31 89 PHE A CA 1
ATOM 683 C C . PHE A 1 89 ? 1.153 1.628 8.354 1.00 92.31 89 PHE A C 1
ATOM 685 O O . PHE A 1 89 ? 1.372 2.710 7.821 1.00 92.31 89 PHE A O 1
ATOM 692 N N . THR A 1 90 ? 1.346 1.424 9.654 1.00 89.88 90 THR A N 1
ATOM 693 C CA . THR A 1 90 ? 1.874 2.418 10.598 1.00 89.88 90 THR A CA 1
ATOM 694 C C . THR A 1 90 ? 2.923 1.765 11.491 1.00 89.88 90 THR A C 1
ATOM 696 O O . THR A 1 90 ? 2.922 0.546 11.646 1.00 89.88 90 THR A O 1
ATOM 699 N N . VAL A 1 91 ? 3.751 2.565 12.168 1.00 89.44 91 VAL A N 1
ATOM 700 C CA . VAL A 1 91 ? 4.783 2.057 13.095 1.00 89.44 91 VAL A CA 1
ATOM 701 C C . VAL A 1 91 ? 4.201 1.133 14.178 1.00 89.44 91 VAL A C 1
ATOM 703 O O . VAL A 1 91 ? 4.822 0.146 14.548 1.00 89.44 91 VAL A O 1
ATOM 706 N N . LYS A 1 92 ? 2.987 1.418 14.669 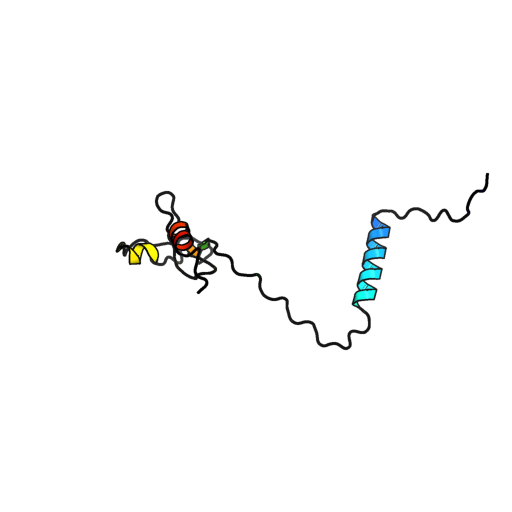1.00 87.88 92 LYS A N 1
ATOM 707 C CA . LYS A 1 92 ? 2.343 0.644 15.747 1.00 87.88 92 LYS A CA 1
ATOM 708 C C . LYS A 1 92 ? 1.546 -0.566 15.259 1.00 87.88 92 LYS A C 1
ATOM 710 O O . LYS A 1 92 ? 1.192 -1.422 16.061 1.00 87.88 92 LYS A O 1
ATOM 715 N N . LYS A 1 93 ? 1.165 -0.595 13.980 1.00 90.19 93 LYS A N 1
ATOM 716 C CA . LYS A 1 93 ? 0.251 -1.604 13.439 1.00 90.19 93 LYS A CA 1
ATOM 717 C C . LYS A 1 93 ? 0.475 -1.788 11.947 1.00 90.19 93 LYS A C 1
ATOM 719 O O . LYS A 1 93 ? 0.382 -0.824 11.183 1.00 90.19 93 LYS A O 1
ATOM 724 N N . ASN A 1 94 ? 0.689 -3.037 11.550 1.00 94.75 94 ASN A N 1
ATOM 725 C CA . ASN A 1 94 ? 0.934 -3.437 10.173 1.00 94.75 94 ASN A CA 1
ATOM 726 C C . ASN A 1 94 ? -0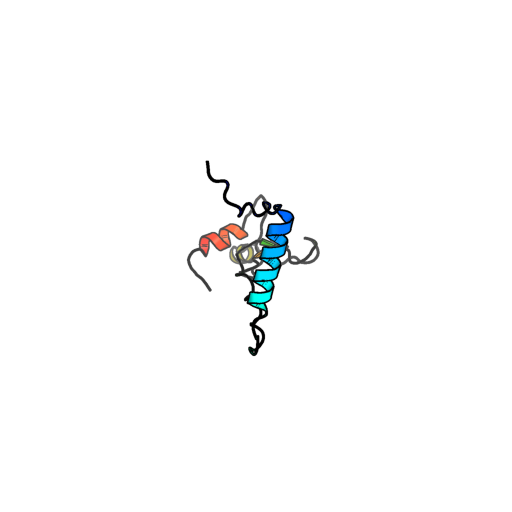.141 -4.428 9.702 1.00 94.75 94 ASN A C 1
ATOM 728 O O . ASN A 1 94 ? 0.119 -5.617 9.529 1.00 94.75 94 ASN A O 1
ATOM 732 N N . CYS A 1 95 ? -1.352 -3.907 9.481 1.00 95.50 95 CYS A N 1
ATOM 733 C CA . CYS A 1 95 ? -2.464 -4.685 8.941 1.00 95.50 95 CYS A CA 1
ATOM 734 C C . CYS A 1 95 ? -2.149 -5.240 7.547 1.00 95.50 95 CYS A C 1
ATOM 736 O O . CYS A 1 95 ? -2.718 -6.255 7.161 1.00 95.50 95 CYS A O 1
ATOM 738 N N . PHE A 1 96 ? -1.277 -4.559 6.788 1.00 95.44 96 PHE A N 1
ATOM 739 C CA . PHE A 1 96 ? -0.84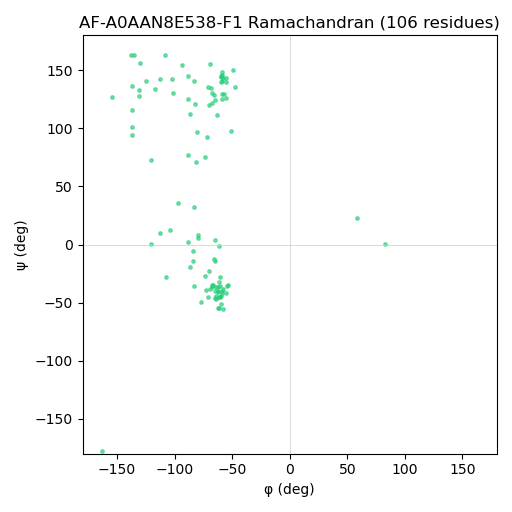8 -5.013 5.471 1.00 95.44 96 PHE A CA 1
ATOM 740 C C . PHE A 1 96 ? -0.145 -6.365 5.563 1.00 95.44 96 PHE A C 1
ATOM 742 O O . PHE A 1 96 ? -0.574 -7.309 4.914 1.00 95.44 96 PHE A O 1
ATOM 749 N N . ARG A 1 97 ? 0.894 -6.482 6.395 1.00 94.12 97 ARG A N 1
ATOM 750 C CA . ARG A 1 97 ? 1.618 -7.744 6.577 1.00 94.12 97 ARG A CA 1
ATOM 751 C C . ARG A 1 97 ? 0.690 -8.844 7.089 1.00 94.12 97 ARG A C 1
ATOM 753 O O . ARG A 1 97 ? 0.589 -9.887 6.465 1.00 94.12 97 ARG A O 1
ATOM 760 N N . GLU A 1 98 ? -0.057 -8.575 8.157 1.00 93.94 98 GLU A N 1
ATOM 761 C CA . GLU A 1 98 ? -0.932 -9.579 8.780 1.00 93.94 98 GLU A CA 1
ATOM 762 C C . GLU A 1 98 ? -2.010 -10.114 7.825 1.00 93.94 98 GLU A C 1
ATOM 764 O O . GLU A 1 98 ? -2.350 -11.290 7.887 1.00 93.94 98 GLU A O 1
ATOM 769 N N . TRP A 1 99 ? -2.547 -9.270 6.939 1.00 93.31 99 TRP A N 1
ATOM 770 C CA . TRP A 1 99 ? -3.495 -9.697 5.908 1.00 93.31 99 TRP A CA 1
ATOM 771 C C . TRP A 1 99 ? -2.875 -10.696 4.927 1.00 93.31 99 TRP A C 1
ATOM 773 O O . TRP A 1 99 ? -3.527 -11.655 4.529 1.00 93.31 99 TRP A O 1
ATOM 783 N N . HIS A 1 100 ? -1.623 -10.474 4.526 1.00 92.25 100 HIS A N 1
ATOM 784 C CA . HIS A 1 100 ? -0.960 -11.322 3.539 1.00 92.25 100 HIS A CA 1
ATOM 785 C C . HIS A 1 100 ? -0.352 -12.573 4.164 1.00 92.25 100 HIS A C 1
ATOM 787 O O . HIS A 1 100 ? -0.445 -13.625 3.545 1.00 92.25 100 HIS A O 1
ATOM 793 N N . ASP A 1 101 ? 0.177 -12.490 5.387 1.00 90.38 101 ASP A N 1
ATOM 794 C CA . ASP A 1 101 ? 0.717 -13.638 6.122 1.00 90.38 101 ASP A CA 1
ATOM 795 C C . ASP A 1 101 ? -0.361 -14.711 6.334 1.00 90.38 101 ASP A C 1
ATOM 797 O O . ASP A 1 101 ? -0.122 -15.887 6.071 1.00 90.38 101 ASP A O 1
ATOM 801 N N . LEU A 1 102 ? -1.576 -14.302 6.722 1.00 80.44 102 LEU A N 1
ATOM 802 C CA . LEU A 1 102 ? -2.721 -15.204 6.902 1.00 80.44 102 LEU A CA 1
ATOM 803 C C . LEU A 1 102 ? -3.266 -15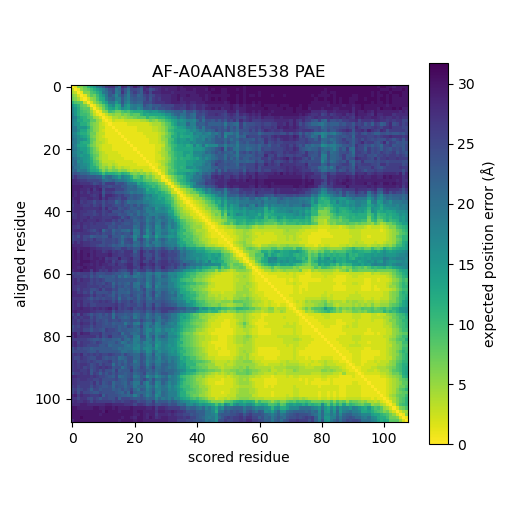.765 5.578 1.00 80.44 102 LEU A C 1
ATOM 805 O O . LEU A 1 102 ? -3.877 -16.830 5.566 1.00 80.44 102 LEU A O 1
ATOM 809 N N . ASN A 1 103 ? -3.020 -15.073 4.463 1.00 65.88 103 ASN A N 1
ATOM 810 C CA . ASN A 1 103 ? -3.508 -15.447 3.135 1.00 65.88 103 ASN A CA 1
ATOM 811 C C . ASN A 1 103 ? -2.420 -16.064 2.239 1.00 65.88 103 ASN A C 1
ATOM 813 O O . ASN A 1 103 ? -2.660 -16.254 1.045 1.00 65.88 103 ASN A O 1
ATOM 817 N N . THR A 1 104 ? -1.256 -16.429 2.790 1.00 60.12 104 THR A N 1
ATOM 818 C CA . THR A 1 104 ? -0.124 -17.019 2.044 1.00 60.12 104 THR A CA 1
ATOM 819 C C . THR A 1 104 ? -0.429 -18.363 1.356 1.00 60.12 104 THR A C 1
ATOM 821 O O . THR A 1 104 ? 0.431 -18.882 0.652 1.00 60.12 104 THR A O 1
ATOM 824 N N . GLY A 1 105 ? -1.646 -18.907 1.482 1.00 54.00 105 GLY A N 1
ATOM 825 C CA . GLY A 1 105 ? -2.062 -20.170 0.859 1.00 54.00 105 GLY A CA 1
ATOM 826 C C . GLY A 1 105 ? -3.250 -20.112 -0.107 1.00 54.00 105 GLY A C 1
ATOM 827 O O . GLY A 1 105 ? -3.626 -21.157 -0.627 1.00 54.00 105 GLY A O 1
ATOM 828 N N . THR A 1 106 ? -3.861 -18.953 -0.375 1.00 46.66 106 THR A N 1
ATOM 829 C CA . THR A 1 106 ? -5.082 -18.925 -1.208 1.00 46.66 106 THR A CA 1
ATOM 830 C C . THR A 1 106 ? -5.057 -17.790 -2.216 1.00 46.66 106 THR A C 1
ATOM 832 O O . THR A 1 106 ? -5.338 -16.635 -1.900 1.00 46.66 106 THR A O 1
ATOM 835 N N . PHE A 1 107 ? -4.742 -18.148 -3.459 1.00 42.69 107 PHE A N 1
ATOM 836 C CA . PHE A 1 107 ? -5.120 -17.371 -4.630 1.00 42.69 107 PHE A CA 1
ATOM 837 C C . PHE A 1 107 ? -6.656 -17.356 -4.691 1.00 42.69 107 PHE A C 1
ATOM 839 O O . PHE A 1 107 ? -7.277 -18.400 -4.882 1.00 42.69 107 PHE A O 1
ATOM 846 N N . ARG A 1 108 ? -7.263 -16.194 -4.457 1.00 42.06 108 ARG A N 1
ATOM 847 C CA . ARG A 1 108 ? -8.642 -15.896 -4.848 1.00 42.06 108 ARG A CA 1
ATOM 848 C C . ARG A 1 108 ? -8.609 -14.799 -5.893 1.00 42.06 108 ARG A C 1
ATOM 850 O O . ARG A 1 108 ? -7.760 -13.891 -5.732 1.00 42.06 108 ARG A O 1
#

Organism: Champsocephalus gunnari (NCBI:txid52237)

pLDDT: mean 81.88, std 14.5, range [42.06, 96.5]

Sequence (108 aa):
MRCDPSRTKPHTQKTFREQLAAELLEFAEGPAEGPAPPPPPPPPLTCMPEYYGEDATKVRKNCGRCLDAGLKRVKTPVYCRKCQVPLCFTVKKNCFREWHDLNTGTFR

Mean predicted aligned error: 15.15 Å

Secondary structure (DSSP, 8-state):
----S--PPPPPHHHHHHHHHHHHHHHHTS---SPPPPPPPPPPPP--EEESSSSTTT--EE-HHHHHTT-TT-EESEEETTT--B--EETTEEHHHHHHHHTTT---

InterPro domains:
  IPR032718 PiggyBac transposable element-derived protein 4, C-terminal zinc-finger domain [PF13842] (57-101)